Protein 6JJA (pdb70)

Nearest PDB structures (foldseek):
  6jja-assembly1_A  TM=1.007E+00  e=2.114E-28  Extra small virus
  1ot5-assembly2_B  TM=3.114E-01  e=1.884E-02  Saccharomyces cerevisiae
  2zkl-assembly1_A-2  TM=2.881E-01  e=1.609E-02  Staphylococcus aureus
  4yrd-assembly1_B  TM=2.968E-01  e=4.149E-02  Staphylococcus aureus subsp. aureus Mu50
  8h68-assembly1_A  TM=3.000E-01  e=3.233E-01  Escherichia coli

Solvent-accessible surface area: 9692 Å² total; per-residue (Å²): 136,151,42,30,91,101,75,119,83,59,133,54,146,100,117,48,72,120,76,79,92,154,92,127,116,128,125,134,64,30,88,183,114,73,37,119,4,70,14,126,15,82,78,77,114,81,0,77,3,65,1,46,0,26,34,0,35,96,43,0,47,162,63,64,24,80,105,1,13,0,28,6,28,78,1,18,0,74,3,11,58,10,110,68,60,0,17,0,33,12,124,112,101,48,98,122,44,82,53,107,14,57,171,86,148,91,0,45,2,45,14,117,24,65,115,107,51,54,102,118,18,11,90,109,31,119,33,34,7,0,21,0,50,6,83,45,162,32,63,51,5,52,0,95,0,31,0,13,22,60,40,28,95,197

Organism: NCBI:txid230604

Radius of gyration: 21.5 Å; Cα contacts (8 Å, |Δi|>4): 328; chains: 1; bounding box: 52×61×32 Å

Foldseek 3Di:
DVQQDDDDDDDDPDDGDHDDDPDDDDDDPKDKDWDKFKFDQDDDQQQKTFDKPVRVQVRVVVVPADFKKKKFFKKKKWFALDFWKKWKAFPPPGDIFIFTHHNVDTTITMDGAPPVRIDIAGSPDIDTTMMMGIDGPGDGIIMMTTMIMIYDDD

Secondary structure (DSSP, 8-state):
--S--SS----SSS-------SSPPP--SS-EEEEEEEE-----TTSEEEEEHHHHHHHHGGGS-SSEEEEEEEEEEE--SSSEEEEEEETTT--EEEEEE-SSS--EEEEE--TTT---B-SS--SEEEEEEE-SS-PPPEEEEEEEEEE---

Sequence (154 aa):
TMGSNLIPYANSPVPIPYTPPVTPVTVIGNPRKTTWIDIDLSSEESGIYTLTVGSYRNRITKLGPSKPNFIIEKVAAYAAPGDYKVVLNDFKTGIQVVDEGSYAHRAAAGILYPPAAQMFYGISATGTLNTITTTAKDPVPVVRALVTYWDSEQ

Structure (mmCIF, N/CA/C/O backbone):
data_6JJA
#
_entry.id   6JJA
#
loop_
_entity.id
_entity.type
_entity.pdbx_description
1 polymer 'Nucleocapsid protein CP17'
2 non-polymer 'CALCIUM ION'
#
loop_
_atom_site.group_PDB
_atom_site.id
_atom_site.type_symbol
_atom_site.label_atom_id
_atom_site.label_alt_id
_atom_site.label_comp_id
_atom_site.label_asym_id
_atom_site.label_entity_id
_atom_site.label_seq_id
_atom_site.pdbx_PDB_ins_code
_atom_site.Cartn_x
_atom_site.Cartn_y
_atom_site.Cartn_z
_atom_site.occupancy
_atom_site.B_iso_or_equiv
_atom_site.auth_seq_id
_atom_site.auth_comp_id
_atom_site.auth_asym_id
_atom_site.auth_atom_id
_atom_site.pdbx_PDB_model_num
ATOM 1 N N . THR A 1 21 ? -14.895 -10.472 49.584 1.00 49.47 21 THR A N 1
ATOM 2 C CA . THR A 1 21 ? -14.380 -9.090 49.763 1.00 49.47 21 THR A CA 1
ATOM 3 C C . THR A 1 21 ? -13.407 -9.020 50.929 1.00 49.47 21 THR A C 1
ATOM 4 O O . THR A 1 21 ? -12.301 -8.502 50.793 1.00 49.47 21 THR A O 1
ATOM 15 N N . MET A 1 22 ? -13.825 -9.545 52.080 1.00 51.21 22 MET A N 1
ATOM 16 C CA . MET A 1 22 ? -12.972 -9.632 53.258 1.00 51.21 22 MET A CA 1
ATOM 17 C C . MET A 1 22 ? -12.493 -11.049 53.516 1.00 51.21 22 MET A C 1
ATOM 18 O O . MET A 1 22 ? -12.256 -11.421 54.670 1.00 51.21 22 MET A O 1
ATOM 32 N N . GLY A 1 23 ? -12.333 -11.850 52.473 1.00 46.44 23 GLY A N 1
ATOM 33 C CA . GLY A 1 23 ? -12.024 -13.250 52.654 1.00 46.44 23 GLY A CA 1
ATOM 34 C C . GLY A 1 23 ? -13.239 -14.110 52.888 1.00 46.44 23 GLY A C 1
ATOM 35 O O . GLY A 1 23 ? -13.188 -15.040 53.696 1.00 46.44 23 GLY A O 1
ATOM 39 N N . SER A 1 24 ? -14.340 -13.816 52.208 1.00 43.47 24 SER A N 1
ATOM 40 C CA . SER A 1 24 ? -15.549 -14.612 52.316 1.00 43.47 24 SER A CA 1
ATOM 41 C C . SER A 1 24 ? -15.483 -15.731 51.288 1.00 43.47 24 SER A C 1
ATOM 42 O O . SER A 1 24 ? -15.592 -15.485 50.084 1.00 43.47 24 SER A O 1
ATOM 50 N N . ASN A 1 25 ? -15.300 -16.953 51.770 1.00 41.84 25 ASN A N 1
ATOM 51 C CA . ASN A 1 25 ? -15.108 -18.124 50.936 1.00 41.84 25 ASN A CA 1
ATOM 52 C C . ASN A 1 25 ? -16.354 -18.986 50.845 1.00 41.84 25 ASN A C 1
ATOM 53 O O . ASN A 1 25 ? -16.500 -19.764 49.900 1.00 41.84 25 ASN A O 1
ATOM 64 N N . LEU A 1 26 ? -17.249 -18.860 51.816 1.00 39.51 26 LEU A N 1
ATOM 65 C CA . LEU A 1 26 ? -18.416 -19.718 51.942 1.00 39.51 26 LEU A CA 1
ATOM 66 C C . LEU A 1 26 ? -19.654 -19.086 51.336 1.00 39.51 26 LEU A C 1
ATOM 67 O O . LEU A 1 26 ? -20.342 -19.712 50.525 1.00 39.51 26 LEU A O 1
ATOM 83 N N . ILE A 1 27 ? -19.952 -17.861 51.733 1.00 41.03 27 ILE A N 1
ATOM 84 C CA . ILE A 1 27 ? -21.162 -17.177 51.298 1.00 41.03 27 ILE A CA 1
ATOM 85 C C . ILE A 1 27 ? -20.756 -15.814 50.766 1.00 41.03 27 ILE A C 1
ATOM 86 O O . ILE A 1 27 ? -19.629 -15.343 50.997 1.00 41.03 27 ILE A O 1
ATOM 102 N N . PRO A 1 28 ? -21.646 -15.150 50.042 1.00 43.34 28 PRO A N 1
ATOM 103 C CA . PRO A 1 28 ? -21.323 -13.820 49.527 1.00 43.34 28 PRO A CA 1
ATOM 104 C C . PRO A 1 28 ? -21.185 -12.790 50.631 1.00 43.34 28 PRO A C 1
ATOM 105 O O . PRO A 1 28 ? -21.871 -12.843 51.653 1.00 43.34 28 PRO A O 1
ATOM 116 N N . TYR A 1 29 ? -20.287 -11.842 50.406 1.00 44.81 29 TYR A N 1
ATOM 117 C CA . TYR A 1 29 ? -20.096 -10.738 51.331 1.00 44.81 29 TYR A CA 1
ATOM 118 C C . TYR A 1 29 ? -21.206 -9.716 51.174 1.00 44.81 29 TYR A C 1
ATOM 119 O O . TYR A 1 29 ? -21.613 -9.378 50.061 1.00 44.81 29 TYR A O 1
ATOM 137 N N . ALA A 1 30 ? -21.697 -9.220 52.304 1.00 43.11 30 ALA A N 1
ATOM 138 C CA . ALA A 1 30 ? -22.671 -8.147 52.318 1.00 43.11 30 ALA A CA 1
ATOM 139 C C . ALA A 1 30 ? -22.567 -7.442 53.656 1.00 43.11 30 ALA A C 1
ATOM 140 O O . ALA A 1 30 ? -22.745 -8.076 54.696 1.00 43.11 30 ALA A O 1
ATOM 147 N N . ASN A 1 31 ? -22.265 -6.146 53.637 1.00 43.04 31 ASN A N 1
ATOM 148 C CA . ASN A 1 31 ? -22.221 -5.400 54.883 1.00 43.04 31 ASN A CA 1
ATOM 149 C C . ASN A 1 31 ? -23.612 -5.400 55.491 1.00 43.04 31 ASN A C 1
ATOM 150 O O . ASN A 1 31 ? -24.566 -4.888 54.899 1.00 43.04 31 ASN A O 1
ATOM 161 N N . SER A 1 32 ? -23.719 -5.989 56.671 1.00 41.60 32 SER A N 1
ATOM 162 C CA . SER A 1 32 ? -24.953 -6.056 57.424 1.00 41.60 32 SER A CA 1
ATOM 163 C C . SER A 1 32 ? -24.591 -6.346 58.865 1.00 41.60 32 SER A C 1
ATOM 164 O O . SER A 1 32 ? -23.452 -6.723 59.156 1.00 41.60 32 SER A O 1
ATOM 172 N N . PRO A 1 33 ? -25.507 -6.168 59.778 1.00 40.22 33 PRO A N 1
ATOM 173 C CA . PRO A 1 33 ? -25.188 -6.391 61.185 1.00 40.22 33 PRO A CA 1
ATOM 174 C C . PRO A 1 33 ? -25.046 -7.853 61.552 1.00 40.22 33 PRO A C 1
ATOM 175 O O . PRO A 1 33 ? -24.956 -8.191 62.736 1.00 40.22 33 PRO A O 1
ATOM 186 N N . VAL A 1 34 ? -25.020 -8.719 60.554 1.00 38.75 34 VAL A N 1
ATOM 187 C CA . VAL A 1 34 ? -24.956 -10.162 60.745 1.00 38.75 34 VAL A CA 1
ATOM 188 C C . VAL A 1 34 ? -23.627 -10.654 60.181 1.00 38.75 34 VAL A C 1
ATOM 189 O O . VAL A 1 34 ? -23.310 -10.352 59.026 1.00 38.75 34 VAL A O 1
ATOM 202 N N . PRO A 1 35 ? -22.821 -11.371 60.956 1.00 37.63 35 PRO A N 1
ATOM 203 C CA . PRO A 1 35 ? -21.516 -11.804 60.467 1.00 37.63 35 PRO A CA 1
ATOM 204 C C . PRO A 1 35 ? -21.595 -12.772 59.299 1.00 37.63 35 PRO A C 1
ATOM 205 O O . PRO A 1 35 ? -22.656 -13.218 58.865 1.00 37.63 35 PRO A O 1
ATOM 216 N N . ILE A 1 36 ? -20.405 -13.103 58.805 1.00 39.15 36 ILE A N 1
ATOM 217 C CA . ILE A 1 36 ? -20.234 -13.926 57.623 1.00 39.15 36 ILE A CA 1
ATOM 218 C C . ILE A 1 36 ? -19.226 -15.014 57.969 1.00 39.15 36 ILE A C 1
ATOM 219 O O . ILE A 1 36 ? -18.108 -14.703 58.382 1.00 39.15 36 ILE A O 1
ATOM 235 N N . PRO A 1 37 ? -19.562 -16.289 57.840 1.00 38.19 37 PRO A N 1
ATOM 236 C CA . PRO A 1 37 ? -18.551 -17.323 58.027 1.00 38.19 37 PRO A CA 1
ATOM 237 C C . PRO A 1 37 ? -17.604 -17.407 56.845 1.00 38.19 37 PRO A C 1
ATOM 238 O O . PRO A 1 37 ? -17.889 -16.926 55.747 1.00 38.19 37 PRO A O 1
ATOM 249 N N . TYR A 1 38 ? -16.459 -18.033 57.086 1.00 37.84 38 TYR A N 1
ATOM 250 C CA . TYR A 1 38 ? -15.408 -18.106 56.089 1.00 37.84 38 TYR A CA 1
ATOM 251 C C . TYR A 1 38 ? -14.506 -19.264 56.470 1.00 37.84 38 TYR A C 1
ATOM 252 O O . TYR A 1 38 ? -14.565 -19.777 57.589 1.00 37.84 38 TYR A O 1
ATOM 270 N N . THR A 1 39 ? -13.700 -19.700 55.512 1.00 39.21 39 THR A N 1
ATOM 271 C CA . THR A 1 39 ? -12.699 -20.713 55.776 1.00 39.21 39 THR A CA 1
ATOM 272 C C . THR A 1 39 ? -11.350 -20.049 55.964 1.00 39.21 39 THR A C 1
ATOM 273 O O . THR A 1 39 ? -10.781 -19.532 54.991 1.00 39.21 39 THR A O 1
ATOM 284 N N . PRO A 1 40 ? -10.815 -20.018 57.177 1.00 37.45 40 PRO A N 1
ATOM 285 C CA . PRO A 1 40 ? -9.511 -19.450 57.386 1.00 37.45 40 PRO A CA 1
ATOM 286 C C . PRO A 1 40 ? -8.429 -20.359 56.842 1.00 37.45 40 PRO A C 1
ATOM 287 O O . PRO A 1 40 ? -8.698 -21.506 56.458 1.00 37.45 40 PRO A O 1
ATOM 298 N N . PRO A 1 41 ? -7.204 -19.885 56.795 1.00 39.42 41 PRO A N 1
ATOM 299 C CA . PRO A 1 41 ? -6.123 -20.690 56.233 1.00 39.42 41 PRO A CA 1
ATOM 300 C C . PRO A 1 41 ? -5.922 -22.014 56.943 1.00 39.42 41 PRO A C 1
ATOM 301 O O . PRO A 1 41 ? -6.411 -22.225 58.056 1.00 39.42 41 PRO A O 1
ATOM 312 N N . VAL A 1 42 ? -5.195 -22.916 56.292 1.00 41.24 42 VAL A N 1
ATOM 313 C CA . VAL A 1 42 ? -4.934 -24.227 56.870 1.00 41.24 42 VAL A CA 1
ATOM 314 C C . VAL A 1 42 ? -4.130 -24.090 58.149 1.00 41.24 42 VAL A C 1
ATOM 315 O O . VAL A 1 42 ? -4.234 -24.919 59.060 1.00 41.24 42 VAL A O 1
ATOM 328 N N . THR A 1 43 ? -3.319 -23.046 58.235 1.00 40.45 43 THR A N 1
ATOM 329 C CA . THR A 1 43 ? -2.440 -22.827 59.357 1.00 40.45 43 THR A CA 1
ATOM 330 C C . THR A 1 43 ? -2.754 -21.498 60.017 1.00 40.45 43 THR A C 1
ATOM 331 O O . THR A 1 43 ? -2.947 -20.490 59.336 1.00 40.45 43 THR A O 1
ATOM 342 N N . PRO A 1 44 ? -2.798 -21.461 61.343 1.00 38.33 44 PRO A N 1
ATOM 343 C CA . PRO A 1 44 ? -2.960 -20.186 62.025 1.00 38.33 44 PRO A CA 1
ATOM 344 C C . PRO A 1 44 ? -1.892 -19.203 61.593 1.00 38.33 44 PRO A C 1
ATOM 345 O O . PRO A 1 44 ? -0.784 -19.577 61.207 1.00 38.33 44 PRO A O 1
ATOM 356 N N . VAL A 1 45 ? -2.246 -17.926 61.653 1.00 38.48 45 VAL A N 1
ATOM 357 C CA . VAL A 1 45 ? -1.343 -16.885 61.204 1.00 38.48 45 VAL A CA 1
ATOM 358 C C . VAL A 1 45 ? -0.191 -16.748 62.186 1.00 38.48 45 VAL A C 1
ATOM 359 O O . VAL A 1 45 ? -0.321 -17.037 63.382 1.00 38.48 45 VAL A O 1
ATOM 372 N N . THR A 1 46 ? 0.963 -16.335 61.674 1.00 37.56 46 THR A N 1
ATOM 373 C CA . THR A 1 46 ? 2.080 -15.996 62.538 1.00 37.56 46 THR A CA 1
ATOM 374 C C . THR A 1 46 ? 1.791 -14.683 63.234 1.00 37.56 46 THR A C 1
ATOM 375 O O . THR A 1 46 ? 1.435 -13.689 62.596 1.00 37.56 46 THR A O 1
ATOM 386 N N . VAL A 1 47 ? 1.924 -14.690 64.552 1.00 35.55 47 VAL A N 1
ATOM 387 C CA . VAL A 1 47 ? 1.493 -13.594 65.401 1.00 35.55 47 VAL A CA 1
ATOM 388 C C . VAL A 1 47 ? 2.711 -12.834 65.897 1.00 35.55 47 VAL A C 1
ATOM 389 O O . VAL A 1 47 ? 3.720 -13.435 66.280 1.00 35.55 47 VAL A O 1
ATOM 402 N N . ILE A 1 48 ? 2.613 -11.514 65.873 1.00 35.02 48 ILE A N 1
ATOM 403 C CA . ILE A 1 48 ? 3.637 -10.636 66.411 1.00 35.02 48 ILE A CA 1
ATOM 404 C C . ILE A 1 48 ? 3.151 -10.114 67.753 1.00 35.02 48 ILE A C 1
ATOM 405 O O . ILE A 1 48 ? 2.160 -9.384 67.826 1.00 35.02 48 ILE A O 1
ATOM 421 N N . GLY A 1 49 ? 3.850 -10.497 68.817 1.00 34.15 49 GLY A N 1
ATOM 422 C CA . GLY A 1 49 ? 3.349 -10.243 70.153 1.00 34.15 49 GLY A CA 1
ATOM 423 C C . GLY A 1 49 ? 3.463 -8.793 70.567 1.00 34.15 49 GLY A C 1
ATOM 424 O O . GLY A 1 49 ? 2.594 -8.272 71.268 1.00 34.15 49 GLY A O 1
ATOM 428 N N . ASN A 1 50 ? 4.535 -8.129 70.154 1.00 33.05 50 ASN A N 1
ATOM 429 C CA . ASN A 1 50 ? 4.750 -6.717 70.448 1.00 33.05 50 ASN A CA 1
ATOM 430 C C . ASN A 1 50 ? 4.930 -5.990 69.129 1.00 33.05 50 ASN A C 1
ATOM 431 O O . ASN A 1 50 ? 6.057 -5.909 68.610 1.00 33.05 50 ASN A O 1
ATOM 442 N N . PRO A 1 51 ? 3.856 -5.474 68.548 1.00 32.28 51 PRO A N 1
ATOM 443 C CA . PRO A 1 51 ? 3.962 -4.838 67.240 1.00 32.28 51 PRO A CA 1
ATOM 444 C C . PRO A 1 51 ? 4.560 -3.446 67.327 1.00 32.28 51 PRO A C 1
ATOM 445 O O . PRO A 1 51 ? 4.706 -2.859 68.399 1.00 32.28 51 PRO A O 1
ATOM 456 N N . ARG A 1 52 ? 4.886 -2.922 66.157 1.00 29.86 52 ARG A N 1
ATOM 457 C CA . ARG A 1 52 ? 5.547 -1.643 66.017 1.00 29.86 52 ARG A CA 1
ATOM 458 C C . ARG A 1 52 ? 4.621 -0.661 65.326 1.00 29.86 52 ARG A C 1
ATOM 459 O O . ARG A 1 52 ? 3.745 -1.049 64.550 1.00 29.86 52 ARG A O 1
ATOM 480 N N . LYS A 1 53 ? 4.829 0.621 65.602 1.00 28.99 53 LYS A N 1
ATOM 481 C CA . LYS A 1 53 ? 4.071 1.653 64.921 1.00 28.99 53 LYS A CA 1
ATOM 482 C C . LYS A 1 53 ? 4.942 2.868 64.685 1.00 28.99 53 LYS A C 1
ATOM 483 O O . LYS A 1 53 ? 5.552 3.391 65.619 1.00 28.99 53 LYS A O 1
ATOM 502 N N . THR A 1 54 ? 4.979 3.317 63.441 1.00 29.23 54 THR A N 1
ATOM 50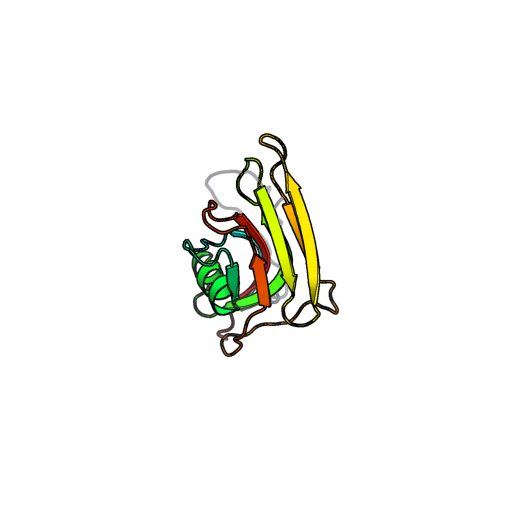3 C CA . THR A 1 54 ? 5.698 4.523 63.072 1.00 29.23 54 THR A CA 1
ATOM 504 C C . THR A 1 54 ? 4.700 5.666 62.978 1.00 29.23 54 THR A C 1
ATOM 505 O O . THR A 1 54 ? 3.760 5.610 62.181 1.00 29.23 54 THR A O 1
ATOM 516 N N . THR A 1 55 ? 4.895 6.692 63.799 1.00 28.35 55 THR A N 1
ATOM 517 C CA . THR A 1 55 ? 3.947 7.786 63.881 1.00 28.35 55 THR A CA 1
ATOM 518 C C . THR A 1 55 ? 4.638 9.004 64.472 1.00 28.35 55 THR A C 1
ATOM 519 O O . THR A 1 55 ? 5.555 8.878 65.285 1.00 28.35 55 THR A O 1
ATOM 530 N N . TRP A 1 56 ? 4.197 10.180 64.042 1.00 27.23 56 TRP A N 1
ATOM 531 C CA . TRP A 1 56 ? 4.665 11.431 64.615 1.00 27.23 56 TRP A CA 1
ATOM 532 C C . TRP A 1 56 ? 4.086 11.644 66.000 1.00 27.23 56 TRP A C 1
ATOM 533 O O . TRP A 1 56 ? 2.968 11.222 66.299 1.00 27.23 56 TRP A O 1
ATOM 554 N N . ILE A 1 57 ? 4.850 12.332 66.840 1.00 30.46 57 ILE A N 1
ATOM 555 C CA . ILE A 1 57 ? 4.441 12.658 68.191 1.00 30.46 57 ILE A CA 1
ATOM 556 C C . ILE A 1 57 ? 4.728 14.133 68.439 1.00 30.46 57 ILE A C 1
ATOM 557 O O . ILE A 1 57 ? 5.421 14.794 67.669 1.00 30.46 57 ILE A O 1
ATOM 573 N N . ASP A 1 58 ? 4.174 14.641 69.534 1.00 35.02 58 ASP A N 1
ATOM 574 C CA . ASP A 1 58 ? 4.372 16.013 69.964 1.00 35.02 58 ASP A CA 1
ATOM 575 C C . ASP A 1 58 ? 4.872 16.005 71.396 1.00 35.02 58 ASP A C 1
ATOM 576 O O . ASP A 1 58 ? 4.364 15.249 72.227 1.00 35.02 58 ASP A O 1
ATOM 585 N N . ILE A 1 59 ? 5.858 16.842 71.682 1.00 36.70 59 ILE A N 1
ATOM 586 C CA . ILE A 1 59 ? 6.528 16.862 72.973 1.00 36.70 59 ILE A CA 1
ATOM 587 C C . ILE A 1 59 ? 6.268 18.200 73.650 1.00 36.70 59 ILE A C 1
ATOM 588 O O . ILE A 1 59 ? 6.276 19.250 72.997 1.00 36.70 59 ILE A O 1
ATOM 604 N N . ASP A 1 60 ? 6.045 18.157 74.967 1.00 44.74 60 ASP A N 1
ATOM 605 C CA . ASP A 1 60 ? 5.483 19.296 75.686 1.00 44.74 60 ASP A CA 1
ATOM 606 C C . ASP A 1 60 ? 6.468 20.452 75.783 1.00 44.74 60 ASP A C 1
ATOM 607 O O . ASP A 1 60 ? 6.132 21.593 75.451 1.00 44.74 60 ASP A O 1
ATOM 616 N N . LEU A 1 61 ? 7.684 20.182 76.252 1.00 43.54 61 LEU A N 1
ATOM 617 C CA . LEU A 1 61 ? 8.720 21.200 76.383 1.00 43.54 61 LEU A CA 1
ATOM 618 C C . LEU A 1 61 ? 8.296 22.306 77.353 1.00 43.54 61 LEU A C 1
ATOM 619 O O . LEU A 1 61 ? 7.976 23.427 76.972 1.00 43.54 61 LEU A O 1
ATOM 635 N N . SER A 1 62 ? 8.274 21.945 78.632 1.00 50.96 62 SER A N 1
ATOM 636 C CA . SER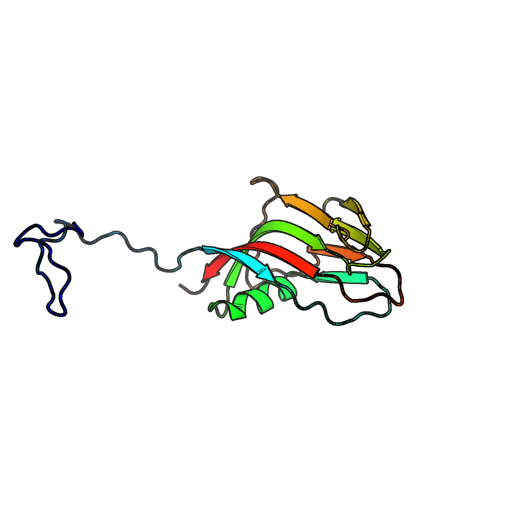 A 1 62 ? 8.032 22.939 79.669 1.00 50.96 62 SER A CA 1
ATOM 637 C C . SER A 1 62 ? 8.992 24.113 79.509 1.00 50.96 62 SER A C 1
ATOM 638 O O . SER A 1 62 ? 10.161 23.944 79.160 1.00 50.96 62 SER A O 1
ATOM 646 N N . SER A 1 63 ? 8.481 25.312 79.772 1.00 52.45 63 SER A N 1
ATOM 647 C CA . SER A 1 63 ? 9.234 26.535 79.539 1.00 52.45 63 SER A CA 1
ATOM 648 C C . SER A 1 63 ? 10.559 26.527 80.289 1.00 52.45 63 SER A C 1
ATOM 649 O O . SER A 1 63 ? 10.663 26.041 81.418 1.00 52.45 63 SER A O 1
ATOM 657 N N . GLU A 1 64 ? 11.580 27.082 79.642 1.00 53.20 64 GLU A N 1
ATOM 658 C CA . GLU A 1 64 ? 12.917 27.192 80.201 1.00 53.20 64 GLU A CA 1
ATOM 659 C C . GLU A 1 64 ? 13.421 28.611 80.004 1.00 53.20 64 GLU A C 1
ATOM 660 O O . GLU A 1 64 ? 13.333 29.165 78.903 1.00 53.20 64 GLU A O 1
ATOM 672 N N . GLU A 1 65 ? 13.954 29.199 81.074 1.00 58.26 65 GLU A N 1
ATOM 673 C CA . GLU A 1 65 ? 14.406 30.580 81.006 1.00 58.26 65 GLU A CA 1
ATOM 674 C C . GLU A 1 65 ? 15.795 30.694 80.403 1.00 58.26 65 GLU A C 1
ATOM 675 O O . GLU A 1 65 ? 16.155 31.760 79.896 1.00 58.26 65 GLU A O 1
ATOM 687 N N . SER A 1 66 ? 16.581 29.619 80.455 1.00 53.95 66 SER A N 1
ATOM 688 C CA . SER A 1 66 ? 17.861 29.596 79.762 1.00 53.95 66 SER A CA 1
ATOM 689 C C . SER A 1 66 ? 17.696 29.762 78.260 1.00 53.95 66 SER A C 1
ATOM 690 O O . SER A 1 66 ? 18.635 30.185 77.579 1.00 53.95 66 SER A O 1
ATOM 698 N N . GLY A 1 67 ? 16.519 29.451 77.729 1.00 51.05 67 GLY A N 1
ATOM 699 C CA . GLY A 1 67 ? 16.311 29.396 76.304 1.00 51.05 67 GLY A CA 1
ATOM 700 C C . GLY A 1 67 ? 16.735 28.102 75.650 1.00 51.05 67 GLY A C 1
ATOM 701 O O . GLY A 1 67 ? 16.664 27.997 74.421 1.00 51.05 67 GLY A O 1
ATOM 705 N N . ILE A 1 68 ? 17.163 27.114 76.426 1.00 47.38 68 ILE A N 1
ATOM 706 C CA . ILE A 1 68 ? 17.687 25.860 75.904 1.00 47.38 68 ILE A CA 1
ATOM 707 C C . ILE A 1 68 ? 16.781 24.736 76.373 1.00 47.38 68 ILE A C 1
ATOM 708 O O . ILE A 1 68 ? 16.564 24.564 77.577 1.00 47.38 68 ILE A O 1
ATOM 724 N N . TYR A 1 69 ? 16.270 23.963 75.422 1.00 45.45 69 TYR A N 1
ATOM 725 C CA . TYR A 1 69 ? 15.300 22.913 75.683 1.00 45.45 69 TYR A CA 1
ATOM 726 C C . TYR A 1 69 ? 15.929 21.587 75.297 1.00 45.45 69 TYR A C 1
ATOM 727 O O . TYR A 1 69 ? 16.127 21.305 74.113 1.00 45.45 69 TYR A O 1
ATOM 745 N N . THR A 1 70 ? 16.236 20.782 76.301 1.00 39.47 70 THR A N 1
ATOM 746 C CA . THR A 1 70 ? 16.956 19.534 76.113 1.00 39.47 70 THR A CA 1
ATOM 747 C C . THR A 1 70 ? 15.970 18.387 75.939 1.00 39.47 70 THR A C 1
ATOM 748 O O . THR A 1 70 ? 15.060 18.214 76.758 1.00 39.47 70 THR A O 1
ATOM 759 N N . LEU A 1 71 ? 16.151 17.609 74.877 1.00 36.59 71 LEU A N 1
ATOM 760 C CA . LEU A 1 71 ? 15.330 16.436 74.604 1.00 36.59 71 LEU A CA 1
ATOM 761 C C . LEU A 1 71 ? 16.111 15.204 75.028 1.00 36.59 71 LEU A C 1
ATOM 762 O O . LEU A 1 71 ? 17.044 14.785 74.345 1.00 36.59 71 LEU A O 1
ATOM 778 N N . THR A 1 72 ? 15.721 14.623 76.151 1.00 35.40 72 THR A N 1
ATOM 779 C CA . THR A 1 72 ? 16.317 13.393 76.623 1.00 35.40 72 THR A CA 1
ATOM 780 C C . THR A 1 72 ? 15.538 12.200 76.088 1.00 35.40 72 THR A C 1
ATOM 781 O O . THR A 1 72 ? 14.536 12.337 75.391 1.00 35.40 72 THR A O 1
ATOM 792 N N . VAL A 1 73 ? 16.024 11.004 76.411 1.00 34.00 73 VAL A N 1
ATOM 793 C CA . VAL A 1 73 ? 15.297 9.795 76.063 1.00 34.00 73 VAL A CA 1
ATOM 794 C C . VAL A 1 73 ? 14.058 9.658 76.927 1.00 34.00 73 VAL A C 1
ATOM 795 O O . VAL A 1 73 ? 13.015 9.188 76.460 1.00 34.00 73 VAL A O 1
ATOM 808 N N . GLY A 1 74 ? 14.151 10.052 78.192 1.00 34.22 74 GLY A N 1
ATOM 809 C CA . GLY A 1 74 ? 12.979 10.079 79.042 1.00 34.22 74 GLY A CA 1
ATOM 810 C C . GLY A 1 74 ? 11.848 10.909 78.473 1.00 34.22 74 GLY A C 1
ATOM 811 O O . GLY A 1 74 ? 10.681 10.571 78.653 1.00 34.22 74 GLY A O 1
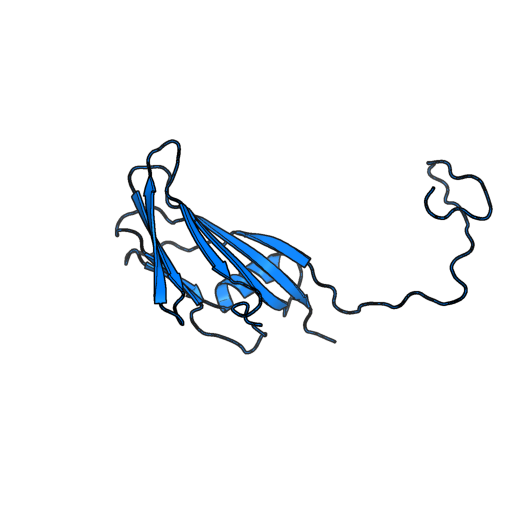ATOM 815 N N . SER A 1 75 ? 12.173 11.991 77.776 1.00 34.34 75 SER A N 1
ATOM 816 C CA . SER A 1 75 ? 11.151 12.838 77.178 1.00 34.34 75 SER A CA 1
ATOM 817 C C . SER A 1 75 ? 10.342 12.075 76.139 1.00 34.34 75 SER A C 1
ATOM 818 O O . SER A 1 75 ? 9.114 11.955 76.246 1.00 34.34 75 SER A O 1
ATOM 826 N N . TYR A 1 76 ? 11.018 11.579 75.105 1.00 32.65 76 TYR A N 1
ATOM 827 C CA . TYR A 1 76 ? 10.348 10.793 74.084 1.00 32.65 76 TYR A CA 1
ATOM 828 C C . TYR A 1 76 ? 9.623 9.605 74.690 1.00 32.65 76 TYR A C 1
ATOM 829 O O . TYR A 1 76 ? 8.523 9.256 74.259 1.00 32.65 76 TYR A O 1
ATOM 847 N N . ARG A 1 77 ? 10.228 8.960 75.682 1.00 33.48 77 ARG A N 1
ATOM 848 C CA . ARG A 1 77 ? 9.612 7.789 76.287 1.00 33.48 77 ARG A CA 1
ATOM 849 C C . ARG A 1 77 ? 8.314 8.142 76.998 1.00 33.48 77 ARG A C 1
ATOM 850 O O . ARG A 1 77 ? 7.298 7.466 76.812 1.00 33.48 77 ARG A O 1
ATOM 871 N N . ASN A 1 78 ? 8.331 9.182 77.827 1.00 34.98 78 ASN A N 1
ATOM 872 C CA . ASN A 1 78 ? 7.129 9.596 78.533 1.00 34.98 78 ASN A CA 1
ATOM 873 C C . ASN A 1 78 ? 6.053 10.074 77.574 1.00 34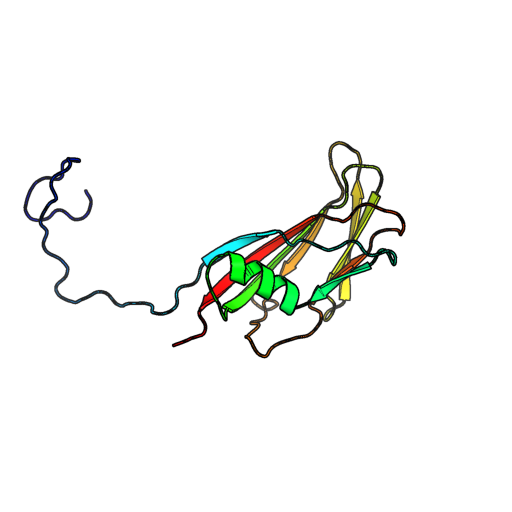.98 78 ASN A C 1
ATOM 874 O O . ASN A 1 78 ? 4.863 9.911 77.855 1.00 34.98 78 ASN A O 1
ATOM 885 N N . ARG A 1 79 ? 6.443 10.667 76.449 1.00 33.18 79 ARG A N 1
ATOM 886 C CA . ARG A 1 79 ? 5.453 11.076 75.462 1.00 33.18 79 ARG A CA 1
ATOM 887 C C . ARG A 1 79 ? 4.945 9.888 74.654 1.00 33.18 79 ARG A C 1
ATOM 888 O O . ARG A 1 79 ? 3.875 9.963 74.045 1.00 33.18 79 ARG A O 1
ATOM 909 N N . ILE A 1 80 ? 5.706 8.799 74.628 1.00 31.55 80 ILE A N 1
ATOM 910 C CA . ILE A 1 80 ? 5.291 7.600 73.917 1.00 31.55 80 ILE A CA 1
ATOM 911 C C . ILE A 1 80 ? 4.467 6.679 74.799 1.00 31.55 80 ILE A C 1
ATOM 912 O O . ILE A 1 80 ? 3.748 5.815 74.287 1.00 31.55 80 ILE A O 1
ATOM 928 N N . THR A 1 81 ? 4.551 6.841 76.114 1.00 33.95 81 THR A N 1
ATOM 929 C CA . THR A 1 81 ? 3.672 6.116 77.008 1.00 33.95 81 THR A CA 1
ATOM 930 C C . THR A 1 81 ? 2.233 6.582 76.887 1.00 33.95 81 THR A C 1
ATOM 931 O O . THR A 1 81 ? 1.317 5.855 77.283 1.00 33.95 81 THR A O 1
ATOM 942 N N . LYS A 1 82 ? 2.022 7.781 76.364 1.00 35.14 82 LYS A N 1
ATOM 943 C CA . LYS A 1 82 ? 0.698 8.331 76.161 1.00 35.14 82 LYS A CA 1
ATOM 944 C C . LYS A 1 82 ? 0.058 7.836 74.881 1.00 35.14 82 LYS A C 1
ATOM 945 O O . LYS A 1 82 ? -1.106 8.153 74.618 1.00 35.14 82 LYS A O 1
ATOM 964 N N . LEU A 1 83 ? 0.791 7.076 74.085 1.00 32.35 83 LEU A N 1
ATOM 965 C CA . LEU A 1 83 ? 0.244 6.404 72.924 1.00 32.35 83 LEU A CA 1
ATOM 966 C C . LEU A 1 83 ? -0.191 4.980 73.230 1.00 32.35 83 LEU A C 1
ATOM 967 O O . LEU A 1 83 ? -0.804 4.338 72.374 1.00 32.35 83 LEU A O 1
ATOM 983 N N . GLY A 1 84 ? 0.109 4.482 74.429 1.00 34.68 84 GLY A N 1
ATOM 984 C CA . GLY A 1 84 ? -0.435 3.241 74.914 1.00 34.68 84 GLY A CA 1
ATOM 985 C C . GLY A 1 84 ? 0.528 2.354 75.668 1.00 34.68 84 GLY A C 1
ATOM 986 O O . GLY A 1 84 ? 0.177 1.777 76.701 1.00 34.68 84 GLY A O 1
ATOM 990 N N . PRO A 1 85 ? 1.767 2.233 75.197 1.00 33.66 85 PRO A N 1
ATOM 991 C CA . PRO A 1 85 ? 2.712 1.344 75.875 1.00 33.66 85 PRO A CA 1
ATOM 992 C C . PRO A 1 85 ? 3.167 1.907 77.211 1.00 33.66 85 PRO A C 1
ATOM 993 O O . PRO A 1 85 ? 3.244 3.118 77.404 1.00 33.66 85 PRO A O 1
ATOM 1004 N N . SER A 1 86 ? 3.457 1.005 78.144 1.00 37.44 86 SER A N 1
ATOM 1005 C CA . SER A 1 86 ? 3.884 1.409 79.477 1.00 37.44 86 SER A CA 1
ATOM 1006 C C . SER A 1 86 ? 5.396 1.456 79.581 1.00 37.44 86 SER A C 1
ATOM 1007 O O . SER A 1 86 ? 5.953 2.365 80.205 1.00 37.44 86 SER A O 1
ATOM 1015 N N . LYS A 1 87 ? 6.069 0.478 78.988 1.00 37.32 87 LYS A N 1
ATOM 1016 C CA . LYS A 1 87 ? 7.522 0.380 78.997 1.00 37.32 87 LYS A CA 1
ATOM 1017 C C . LYS A 1 87 ? 7.949 0.211 77.550 1.00 37.32 87 LYS A C 1
ATOM 1018 O O . LYS A 1 87 ? 8.199 -0.907 77.082 1.00 37.32 87 LYS A O 1
ATOM 1037 N N . PRO A 1 88 ? 8.024 1.306 76.806 1.00 32.90 88 PRO A N 1
ATOM 1038 C CA . PRO A 1 88 ? 8.257 1.226 75.368 1.00 32.90 88 PRO A CA 1
ATOM 1039 C C . PRO A 1 88 ? 9.717 1.238 74.957 1.00 32.90 88 PRO A C 1
ATOM 1040 O O . PRO A 1 88 ? 10.588 1.816 75.607 1.00 32.90 88 PRO A O 1
ATOM 1051 N N . ASN A 1 89 ? 9.955 0.576 73.840 1.00 30.86 89 ASN A N 1
ATOM 1052 C CA . ASN A 1 89 ? 11.180 0.706 73.084 1.00 30.86 89 ASN A CA 1
ATOM 1053 C C . ASN A 1 89 ? 10.879 1.597 71.890 1.00 30.86 89 ASN A C 1
ATOM 1054 O O . ASN A 1 89 ? 9.752 1.620 71.396 1.00 30.86 89 ASN A O 1
ATOM 1065 N N . PHE A 1 90 ? 11.878 2.340 71.430 1.00 29.21 90 PHE A N 1
ATOM 1066 C CA . PHE A 1 90 ? 11.643 3.207 70.292 1.00 29.21 90 PHE A CA 1
ATOM 1067 C C . PHE A 1 90 ? 12.939 3.524 69.571 1.00 29.21 90 PHE A C 1
ATOM 1068 O O . PHE A 1 90 ? 14.037 3.314 70.085 1.00 29.21 90 PHE A O 1
ATOM 1085 N N . ILE A 1 91 ? 12.775 3.994 68.338 1.00 28.87 91 ILE A N 1
ATOM 1086 C CA . ILE A 1 91 ? 13.833 4.582 67.537 1.00 28.87 91 ILE A CA 1
AT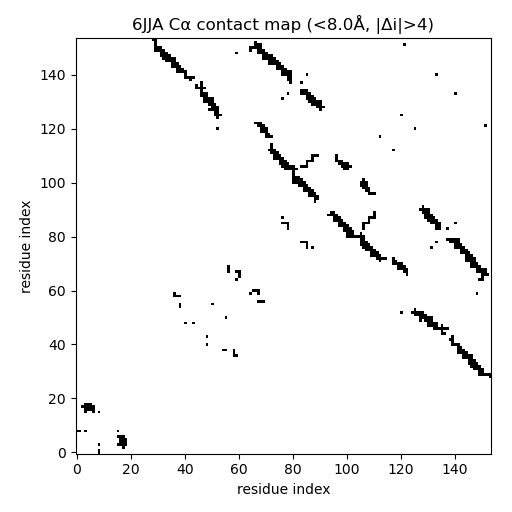OM 1087 C C . ILE A 1 91 ? 13.285 5.896 67.004 1.00 28.87 91 ILE A C 1
ATOM 1088 O O . ILE A 1 91 ? 12.087 6.159 67.063 1.00 28.87 91 ILE A O 1
ATOM 1104 N N . ILE A 1 92 ? 14.176 6.718 66.472 1.00 29.31 92 ILE A N 1
ATOM 1105 C CA . ILE A 1 92 ? 13.809 8.010 65.918 1.00 29.31 92 ILE A CA 1
ATOM 1106 C C . ILE A 1 92 ? 14.296 8.091 64.484 1.00 29.31 92 ILE A C 1
ATOM 1107 O O . ILE A 1 92 ? 15.468 7.822 64.206 1.00 29.31 92 ILE A O 1
ATOM 1123 N N . GLU A 1 93 ? 13.398 8.469 63.586 1.00 28.60 93 GLU A N 1
ATOM 1124 C CA . GLU A 1 93 ? 13.702 8.631 62.178 1.00 28.60 93 GLU A CA 1
ATOM 1125 C C . GLU A 1 93 ? 13.853 10.087 61.776 1.00 28.60 93 GLU A C 1
ATOM 1126 O O . GLU A 1 93 ? 14.546 10.386 60.805 1.00 28.60 93 GLU A O 1
ATOM 1138 N N . LYS A 1 94 ? 13.201 10.995 62.492 1.00 27.64 94 LYS A N 1
ATOM 1139 C CA . LYS A 1 94 ? 13.250 12.414 62.203 1.00 27.64 94 LYS A CA 1
ATOM 1140 C C . LYS A 1 94 ? 12.924 13.207 63.450 1.00 27.64 94 LYS A C 1
ATOM 1141 O O . LYS A 1 94 ? 12.245 12.725 64.355 1.00 27.64 94 LYS A O 1
ATOM 1160 N N . VAL A 1 95 ? 13.399 14.444 63.466 1.00 29.92 95 VAL A N 1
ATOM 1161 C CA . VAL A 1 95 ? 13.072 15.420 64.488 1.00 29.92 95 VAL A CA 1
ATOM 1162 C C . VAL A 1 95 ? 12.981 16.768 63.808 1.00 29.92 95 VAL A C 1
ATOM 1163 O O . VAL A 1 95 ? 13.949 17.219 63.191 1.00 29.92 95 VAL A O 1
ATOM 1176 N N . ALA A 1 96 ? 11.823 17.397 63.902 1.00 31.25 96 ALA A N 1
ATOM 1177 C CA . ALA A 1 96 ? 11.632 18.762 63.454 1.00 31.25 96 ALA A CA 1
ATOM 1178 C C . ALA A 1 96 ? 11.272 19.628 64.644 1.00 31.25 96 ALA A C 1
ATOM 1179 O O . ALA A 1 96 ? 10.365 19.293 65.408 1.00 31.25 96 ALA A O 1
ATOM 1186 N N . ALA A 1 97 ? 11.991 20.726 64.806 1.00 34.07 97 ALA A N 1
ATOM 1187 C CA . ALA A 1 97 ? 11.680 21.725 65.807 1.00 34.07 97 ALA A CA 1
ATOM 1188 C C . ALA A 1 97 ? 11.156 22.958 65.103 1.00 34.07 97 ALA A C 1
ATOM 1189 O O . ALA A 1 97 ? 11.771 23.449 64.152 1.00 34.07 97 ALA A O 1
ATOM 1196 N N . TYR A 1 98 ? 10.008 23.435 65.555 1.00 35.60 98 TYR A N 1
ATOM 1197 C CA . TYR A 1 98 ? 9.400 24.644 65.038 1.00 35.60 98 TYR A CA 1
ATOM 1198 C C . TYR A 1 98 ? 9.365 25.665 66.158 1.00 35.60 98 TYR A C 1
ATOM 1199 O O . TYR A 1 98 ? 8.936 25.353 67.271 1.00 35.60 98 TYR A O 1
ATOM 1217 N N . ALA A 1 99 ? 9.827 26.869 65.870 1.00 40.47 99 ALA A N 1
ATOM 1218 C CA . ALA A 1 99 ? 9.796 27.922 66.858 1.00 40.47 99 ALA A CA 1
ATOM 1219 C C . ALA A 1 99 ? 8.394 28.503 66.955 1.00 40.47 99 ALA A C 1
ATOM 1220 O O . ALA A 1 99 ? 7.453 28.038 66.309 1.00 40.47 99 ALA A O 1
ATOM 1227 N N . ALA A 1 100 ? 8.248 29.527 67.780 1.00 45.77 100 ALA A N 1
ATOM 1228 C CA . ALA A 1 100 ? 7.050 30.324 67.733 1.00 45.77 100 ALA A CA 1
ATOM 1229 C C . ALA A 1 100 ? 6.942 30.994 66.372 1.00 45.77 100 ALA A C 1
ATOM 1230 O O . ALA A 1 100 ? 7.937 31.136 65.659 1.00 45.77 100 ALA A O 1
ATOM 1237 N N . PRO A 1 101 ? 5.737 31.411 65.976 1.00 46.02 101 PRO A N 1
ATOM 1238 C CA . PRO A 1 101 ? 5.559 31.937 64.622 1.00 46.02 101 PRO A CA 1
ATOM 1239 C C . PRO A 1 101 ? 6.186 33.297 64.381 1.00 46.02 101 PRO A C 1
ATOM 1240 O O . PRO A 1 101 ? 6.430 33.641 63.227 1.00 46.02 101 PRO A O 1
ATOM 1251 N N . GLY A 1 102 ? 6.502 34.064 65.413 1.00 47.59 102 GLY A N 1
ATOM 1252 C CA . GLY A 1 102 ? 6.991 35.407 65.194 1.00 47.59 102 GLY A CA 1
ATOM 1253 C C . GLY A 1 102 ? 8.366 35.496 64.564 1.00 47.59 102 GLY A C 1
ATOM 1254 O O . GLY A 1 102 ? 8.731 34.664 63.731 1.00 47.59 102 GLY A O 1
ATOM 1258 N N . ASP A 1 103 ? 9.124 36.528 64.927 1.00 49.39 103 ASP A N 1
ATOM 1259 C CA . ASP A 1 103 ? 10.481 36.725 64.423 1.00 49.39 103 ASP A CA 1
ATOM 1260 C C . ASP A 1 103 ? 11.456 36.094 65.413 1.00 49.39 103 ASP A C 1
ATOM 1261 O O . ASP A 1 103 ? 12.010 36.749 66.293 1.00 49.39 103 ASP A O 1
ATOM 1270 N N . TYR A 1 104 ? 11.670 34.793 65.247 1.00 47.56 104 TYR A N 1
ATOM 1271 C CA . TYR A 1 104 ? 12.435 34.001 66.192 1.00 47.56 104 TYR A CA 1
ATOM 1272 C C . TYR A 1 104 ? 13.362 33.046 65.459 1.00 47.56 104 TYR A C 1
ATOM 1273 O O . TYR A 1 104 ? 13.180 32.746 64.279 1.00 47.56 104 TYR A O 1
ATOM 1291 N N . LYS A 1 105 ? 14.358 32.569 66.196 1.00 42.36 105 LYS A N 1
ATOM 1292 C CA . LYS A 1 105 ? 15.334 31.612 65.706 1.00 42.36 105 LYS A CA 1
ATOM 1293 C C . LYS A 1 105 ? 15.273 30.350 66.549 1.00 42.36 105 LYS A C 1
ATOM 1294 O O . LYS A 1 105 ? 15.110 30.419 67.769 1.00 42.36 105 LYS A O 1
ATOM 1313 N N . VAL A 1 106 ? 15.397 29.203 65.897 1.00 39.06 106 VAL A N 1
ATOM 1314 C CA . VAL A 1 106 ? 15.499 27.917 66.571 1.00 39.06 106 VAL A CA 1
ATOM 1315 C C . VAL A 1 106 ? 16.755 27.222 66.075 1.00 39.06 106 VAL A C 1
ATOM 1316 O O . VAL A 1 106 ? 17.072 27.259 64.882 1.00 39.06 106 VAL A O 1
ATOM 1329 N N . VAL A 1 107 ? 17.481 26.604 66.998 1.00 38.21 107 VAL A N 1
ATOM 1330 C CA . VAL A 1 107 ? 18.691 25.863 66.687 1.00 38.21 107 VAL A CA 1
ATOM 1331 C C . VAL A 1 107 ? 18.481 24.442 67.179 1.00 38.21 107 VAL A C 1
ATOM 1332 O O . VAL A 1 107 ? 18.374 24.205 68.385 1.00 38.21 107 VAL A O 1
ATOM 1345 N N . LEU A 1 108 ? 18.418 23.500 66.251 1.00 35.02 108 LEU A N 1
ATOM 1346 C CA . LEU A 1 108 ? 18.319 22.091 66.576 1.00 35.02 108 LEU A CA 1
ATOM 1347 C C . LEU A 1 108 ? 19.684 21.439 66.474 1.00 35.02 108 LEU A C 1
ATOM 1348 O O . LEU A 1 108 ? 20.528 21.859 65.684 1.00 35.02 108 LEU A O 1
ATOM 1364 N N . ASN A 1 109 ? 19.891 20.405 67.277 1.00 36.58 109 ASN A N 1
ATOM 1365 C CA . ASN A 1 109 ? 21.203 19.812 67.447 1.00 36.58 109 ASN A CA 1
ATOM 1366 C C . ASN A 1 109 ? 21.062 18.342 67.807 1.00 36.58 109 ASN A C 1
ATOM 1367 O O . ASN A 1 109 ? 20.155 17.965 68.547 1.00 36.58 109 ASN A O 1
ATOM 1378 N N . ASP A 1 110 ? 21.947 17.518 67.254 1.00 35.87 110 ASP A N 1
ATOM 1379 C CA . ASP A 1 110 ? 22.143 16.153 67.715 1.00 35.87 110 ASP A CA 1
ATOM 1380 C C . ASP A 1 110 ? 23.316 16.152 68.680 1.00 35.87 110 ASP A C 1
ATOM 1381 O O . ASP A 1 110 ? 24.423 16.571 68.325 1.00 35.87 110 ASP A O 1
ATOM 1390 N N . PHE A 1 111 ? 23.067 15.691 69.901 1.00 37.70 111 PHE A N 1
ATOM 1391 C CA . PHE A 1 111 ? 24.026 15.875 70.978 1.00 37.70 111 PHE A CA 1
ATOM 1392 C C . PHE A 1 111 ? 25.281 15.041 70.763 1.00 37.70 111 PHE A C 1
ATOM 1393 O O . PHE A 1 111 ? 26.379 15.450 71.157 1.00 37.70 111 PHE A O 1
ATOM 1410 N N . LYS A 1 112 ? 25.141 13.879 70.137 1.00 37.32 112 LYS A N 1
ATOM 1411 C CA . LYS A 1 112 ? 26.269 12.976 69.961 1.00 37.32 112 LYS A CA 1
ATOM 1412 C C . LYS A 1 112 ? 27.140 13.374 68.781 1.00 37.32 112 LYS A C 1
ATOM 1413 O O . LYS A 1 112 ? 28.344 13.603 68.939 1.00 37.32 112 LYS A O 1
ATOM 1432 N N . THR A 1 113 ? 26.555 13.456 67.593 1.00 36.37 113 THR A N 1
ATOM 1433 C CA . THR A 1 113 ? 27.328 13.782 66.407 1.00 36.37 113 THR A CA 1
ATOM 1434 C C . THR A 1 113 ? 27.811 15.223 66.420 1.00 36.37 113 THR A C 1
ATOM 1435 O O . THR A 1 113 ? 29.005 15.485 66.259 1.00 36.37 113 THR A O 1
ATOM 1446 N N . GLY A 1 114 ? 26.901 16.163 66.620 1.00 35.71 114 GLY A N 1
ATOM 1447 C CA . GLY A 1 114 ? 27.216 17.566 66.550 1.00 35.71 114 GLY A CA 1
ATOM 1448 C C . GLY A 1 114 ? 26.555 18.292 65.411 1.00 35.71 114 GLY A C 1
ATOM 1449 O O . GLY A 1 114 ? 26.860 19.465 65.185 1.00 35.71 114 GLY A O 1
ATOM 1453 N N . ILE A 1 115 ? 25.667 17.622 64.685 1.00 35.34 115 ILE A N 1
ATOM 1454 C CA . ILE A 1 115 ? 24.928 18.236 63.598 1.00 35.34 115 ILE A CA 1
ATOM 1455 C C . ILE A 1 115 ? 24.063 19.355 64.150 1.00 35.34 115 ILE A C 1
ATOM 1456 O O . ILE A 1 115 ? 23.321 19.166 65.119 1.00 35.34 115 ILE A O 1
ATOM 1472 N N . GLN A 1 116 ? 24.151 20.524 63.527 1.00 36.86 116 GLN A N 1
ATOM 1473 C CA . GLN A 1 116 ? 23.481 21.723 63.999 1.00 36.86 116 GLN A CA 1
ATOM 1474 C C . GLN A 1 116 ? 22.751 22.364 62.836 1.00 36.86 116 GLN A C 1
ATOM 1475 O O . GLN A 1 116 ? 23.330 22.550 61.764 1.00 36.86 116 GLN A O 1
ATOM 1489 N N . VAL A 1 117 ? 21.485 22.687 63.046 1.00 35.72 117 VAL A N 1
ATOM 1490 C CA . VAL A 1 117 ? 20.652 23.310 62.030 1.00 35.72 117 VAL A CA 1
ATOM 1491 C C . VAL A 1 117 ? 20.068 24.581 62.619 1.00 35.72 117 VAL A C 1
ATOM 1492 O O . VAL A 1 117 ? 19.779 24.658 63.816 1.00 35.72 117 VAL A O 1
ATOM 1505 N N . VAL A 1 118 ? 19.910 25.586 61.769 1.00 38.46 118 VAL A N 1
ATOM 1506 C CA . VAL A 1 118 ? 19.357 26.873 62.156 1.00 38.46 118 VAL A CA 1
ATOM 1507 C C . VAL A 1 118 ? 18.300 27.278 61.147 1.00 38.46 118 VAL A C 1
ATOM 1508 O O . VAL A 1 118 ? 18.411 26.969 59.958 1.00 38.46 118 VAL A O 1
ATOM 1521 N N . ASP 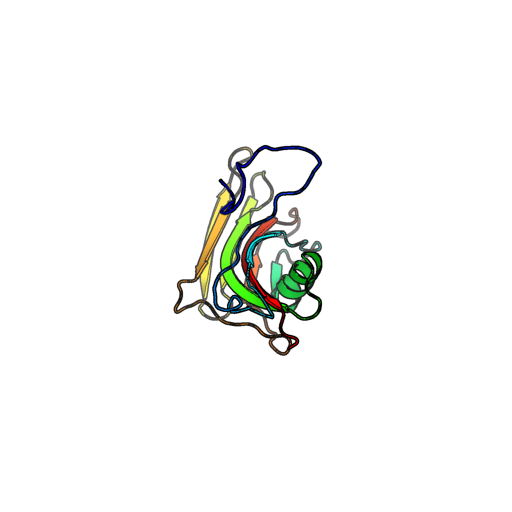A 1 119 ? 17.266 27.965 61.624 1.00 41.30 119 ASP A N 1
ATOM 1522 C CA . ASP A 1 119 ? 16.326 28.627 60.745 1.00 41.30 119 ASP A CA 1
ATOM 1523 C C . ASP A 1 119 ? 15.738 29.834 61.449 1.00 41.30 119 ASP A C 1
ATOM 1524 O O . ASP A 1 119 ? 15.477 29.799 62.653 1.00 41.30 119 ASP A O 1
ATOM 1533 N N . GLU A 1 120 ? 15.551 30.902 60.684 1.00 45.26 120 GLU A N 1
ATOM 1534 C CA . GLU A 1 120 ? 14.824 32.079 61.124 1.00 45.26 120 GLU A CA 1
ATOM 1535 C C . GLU A 1 120 ? 13.540 32.163 60.322 1.00 45.26 120 GLU A C 1
ATOM 1536 O O . GLU A 1 120 ? 13.517 31.834 59.134 1.00 45.26 120 GLU A O 1
ATOM 1548 N N . GLY A 1 121 ? 12.471 32.594 60.975 1.00 46.42 121 GLY A N 1
ATOM 1549 C CA . GLY A 1 121 ? 11.195 32.634 60.305 1.00 46.42 121 GLY A CA 1
ATOM 1550 C C . GLY A 1 121 ? 10.367 33.861 60.590 1.00 46.42 121 GLY A C 1
ATOM 1551 O O . GLY A 1 121 ? 10.653 34.633 61.506 1.00 46.42 121 GLY A O 1
ATOM 1555 N N . SER A 1 122 ? 9.323 34.030 59.795 1.00 49.49 122 SER A N 1
ATOM 1556 C CA . SER A 1 122 ? 8.362 35.109 59.917 1.00 49.49 122 SER A CA 1
ATOM 1557 C C . SER A 1 122 ? 7.064 34.552 60.492 1.00 49.49 122 SER A C 1
ATOM 1558 O O . SER A 1 122 ? 6.986 33.388 60.885 1.00 49.49 122 SER A O 1
ATOM 1566 N N . TYR A 1 123 ? 6.035 35.400 60.535 1.00 48.65 123 TYR A N 1
ATOM 1567 C CA . TYR A 1 123 ? 4.777 35.034 61.169 1.00 48.65 123 TYR A CA 1
ATOM 1568 C C . TYR A 1 123 ? 4.024 33.987 60.365 1.00 48.65 123 TYR A C 1
ATOM 1569 O O . TYR A 1 123 ? 3.286 33.176 60.934 1.00 48.65 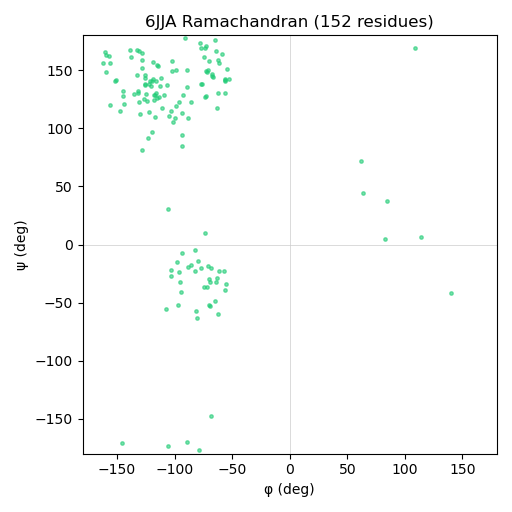123 TYR A O 1
ATOM 1587 N N . ALA A 1 124 ? 4.199 33.985 59.047 1.00 49.80 124 ALA A N 1
ATOM 1588 C CA . ALA A 1 124 ? 3.545 32.983 58.221 1.00 49.80 124 ALA A CA 1
ATOM 1589 C C . ALA A 1 124 ? 4.310 31.671 58.250 1.00 49.80 124 ALA A C 1
ATOM 1590 O O . ALA A 1 124 ? 3.804 30.646 58.718 1.00 49.80 124 ALA A O 1
ATOM 1597 N N . HIS A 1 125 ? 5.538 31.692 57.755 1.00 50.75 125 HIS A N 1
ATOM 1598 C CA . HIS A 1 125 ? 6.407 30.527 57.737 1.00 50.75 125 HIS A CA 1
ATOM 1599 C C . HIS A 1 125 ? 7.261 30.581 58.990 1.00 50.75 125 HIS A C 1
ATOM 1600 O O . HIS A 1 125 ? 8.304 31.237 59.008 1.00 50.75 125 HIS A O 1
ATOM 1615 N N . ARG A 1 126 ? 6.812 29.900 60.035 1.00 42.57 126 ARG A N 1
ATOM 1616 C CA . ARG A 1 126 ? 7.557 29.882 61.274 1.00 42.57 126 ARG A CA 1
ATOM 1617 C C . ARG A 1 126 ? 8.840 29.080 61.114 1.00 42.57 126 ARG A C 1
ATOM 1618 O O . ARG A 1 126 ? 8.979 28.240 60.225 1.00 42.57 126 ARG A O 1
ATOM 1639 N N . ALA A 1 127 ? 9.789 29.369 61.994 1.00 41.08 127 ALA A N 1
ATOM 1640 C CA . ALA A 1 127 ? 11.084 28.711 61.964 1.00 41.08 127 ALA A CA 1
ATOM 1641 C C . ALA A 1 127 ? 10.931 27.205 62.037 1.00 41.08 127 ALA A C 1
ATOM 1642 O O . ALA A 1 127 ? 10.102 26.689 62.789 1.00 41.08 127 ALA A O 1
ATOM 1649 N N . ALA A 1 128 ? 11.750 26.501 61.268 1.00 37.65 128 ALA A N 1
ATOM 1650 C CA . ALA A 1 128 ? 11.668 25.057 61.146 1.00 37.65 128 ALA A CA 1
ATOM 1651 C C . ALA A 1 128 ? 13.062 24.501 60.934 1.00 37.65 128 ALA A C 1
ATOM 1652 O O . ALA A 1 128 ? 13.691 24.770 59.907 1.00 37.65 128 ALA A O 1
ATOM 1659 N N . ALA A 1 129 ? 13.532 23.725 61.896 1.00 35.33 129 ALA A N 1
ATOM 1660 C CA . ALA A 1 129 ? 14.820 23.065 61.818 1.00 35.33 129 ALA A CA 1
ATOM 1661 C C . ALA A 1 129 ? 14.605 21.577 62.006 1.00 35.33 129 ALA A C 1
ATOM 1662 O O . ALA A 1 129 ? 14.028 21.155 63.010 1.00 35.33 129 ALA A O 1
ATOM 1669 N N . GLY A 1 130 ? 15.051 20.794 61.050 1.00 32.41 130 GLY A N 1
ATOM 1670 C CA . GLY A 1 130 ? 14.890 19.355 61.113 1.00 32.41 130 GLY A CA 1
ATOM 1671 C C . GLY A 1 130 ? 16.187 18.600 60.950 1.00 32.41 130 GLY A C 1
ATOM 1672 O O . GLY A 1 130 ? 17.055 18.989 60.176 1.00 32.41 130 GLY A O 1
ATOM 1676 N N . ILE A 1 131 ? 16.297 17.508 61.691 1.00 32.27 131 ILE A N 1
ATOM 1677 C CA . ILE A 1 131 ? 17.375 16.547 61.558 1.00 32.27 131 ILE A CA 1
ATOM 1678 C C . ILE A 1 131 ? 16.757 15.215 61.179 1.00 32.27 131 ILE A C 1
ATOM 1679 O O . ILE A 1 131 ? 15.677 14.860 61.656 1.00 32.27 131 ILE A O 1
ATOM 1695 N N . LEU A 1 132 ? 17.443 14.490 60.317 1.00 29.04 132 LEU A N 1
ATOM 1696 C CA . LEU A 1 132 ? 16.951 13.261 59.732 1.00 29.04 132 LEU A CA 1
ATOM 1697 C C . LEU A 1 132 ? 17.967 12.160 59.964 1.00 29.04 132 LEU A C 1
ATOM 1698 O O . LEU A 1 132 ? 19.140 12.303 59.617 1.00 29.04 132 LEU A O 1
ATOM 1714 N N . TYR A 1 133 ? 17.516 11.070 60.562 1.00 28.62 133 TYR A N 1
ATOM 1715 C CA . TYR A 1 133 ? 18.403 9.997 60.984 1.00 28.62 133 TYR A CA 1
ATOM 1716 C C . TYR A 1 133 ? 18.282 8.818 60.037 1.00 28.62 133 TYR A C 1
ATOM 1717 O O . TYR A 1 133 ? 17.239 8.148 60.025 1.00 28.62 133 TYR A O 1
ATOM 1735 N N . PRO A 1 134 ? 19.292 8.523 59.230 1.00 28.92 134 PRO A N 1
ATOM 1736 C CA . PRO A 1 134 ? 19.204 7.390 58.340 1.00 28.92 134 PRO A CA 1
ATOM 1737 C C . PRO A 1 134 ? 19.345 6.086 59.099 1.00 28.92 134 PRO A C 1
ATOM 1738 O O . PRO A 1 134 ? 19.728 6.076 60.276 1.00 28.92 134 PRO A O 1
ATOM 1749 N N . PRO A 1 135 ? 19.063 4.961 58.452 1.00 28.12 135 PRO A N 1
ATOM 1750 C CA . PRO A 1 135 ? 18.995 3.692 59.179 1.00 28.12 135 PRO A CA 1
ATOM 1751 C C . PRO A 1 135 ? 20.255 3.335 59.925 1.00 28.12 135 PRO A C 1
ATOM 1752 O O . PRO A 1 135 ? 20.210 2.538 60.869 1.00 28.12 135 PRO A O 1
ATOM 1763 N N . ALA A 1 136 ? 21.383 3.892 59.516 1.00 28.48 136 ALA A N 1
ATOM 1764 C CA . ALA A 1 136 ? 22.642 3.684 60.202 1.00 28.48 136 ALA A CA 1
ATOM 1765 C C . ALA A 1 136 ? 22.848 4.655 61.345 1.00 28.48 136 ALA A C 1
ATOM 1766 O O . ALA A 1 136 ? 23.699 4.412 62.206 1.00 28.48 136 ALA A O 1
ATOM 1773 N N . ALA A 1 137 ? 22.101 5.750 61.363 1.00 28.55 137 ALA A N 1
ATOM 1774 C CA . ALA A 1 137 ? 22.102 6.681 62.467 1.00 28.55 137 ALA A CA 1
ATOM 1775 C C . ALA A 1 137 ? 20.976 6.428 63.445 1.00 28.55 137 ALA A C 1
ATOM 1776 O O . ALA A 1 137 ? 21.079 6.832 64.606 1.00 28.55 137 ALA A O 1
ATOM 1783 N N . GLN A 1 138 ? 19.907 5.784 63.001 1.00 28.87 138 GLN A N 1
ATOM 1784 C CA . GLN A 1 138 ? 18.851 5.379 63.904 1.00 28.87 138 GLN A CA 1
ATOM 1785 C C . GLN A 1 138 ? 19.432 4.524 65.013 1.00 28.87 138 GLN A C 1
ATOM 1786 O O . GLN A 1 138 ? 20.188 3.582 64.767 1.00 28.87 138 GLN A O 1
ATOM 1800 N N . MET A 1 139 ? 19.087 4.869 66.242 1.00 34.15 139 MET A N 1
ATOM 1801 C CA . MET A 1 139 ? 19.557 4.159 67.412 1.00 34.15 139 MET A CA 1
ATOM 1802 C C . MET A 1 139 ? 18.358 3.655 68.191 1.00 34.15 139 MET A C 1
ATOM 1803 O O . MET A 1 139 ? 17.350 4.347 68.337 1.00 34.15 139 MET A O 1
ATOM 1817 N N . PHE A 1 140 ? 18.480 2.429 68.669 1.00 31.14 140 PHE A N 1
ATOM 1818 C CA . PHE A 1 140 ? 17.455 1.788 69.467 1.00 31.14 140 PHE A CA 1
ATOM 1819 C C . PHE A 1 140 ? 17.618 2.172 70.929 1.00 31.14 140 PHE A C 1
ATOM 1820 O O . PHE A 1 140 ? 18.677 1.954 71.522 1.00 31.14 140 PHE A O 1
ATOM 1837 N N . TYR A 1 141 ? 16.571 2.754 71.498 1.00 31.79 141 TYR A N 1
ATOM 1838 C CA . TYR A 1 141 ? 16.566 3.198 72.881 1.00 31.79 141 TYR A CA 1
ATOM 1839 C C . TYR A 1 141 ? 15.613 2.319 73.673 1.00 31.79 141 TYR A C 1
ATOM 1840 O O . TYR A 1 141 ? 14.414 2.286 73.395 1.00 31.79 141 TYR A O 1
ATOM 1858 N N . GLY A 1 142 ? 16.154 1.603 74.650 1.00 34.31 142 GLY A N 1
ATOM 1859 C CA . GLY A 1 142 ? 15.364 0.779 75.530 1.00 34.31 142 GLY A CA 1
ATOM 1860 C C . GLY A 1 142 ? 14.881 1.536 76.748 1.00 34.31 142 GLY A C 1
ATOM 1861 O O . GLY A 1 142 ? 14.973 2.760 76.847 1.00 34.31 142 GLY A O 1
ATOM 1865 N N . ILE A 1 143 ? 14.335 0.774 77.697 1.00 36.48 143 ILE A N 1
ATOM 1866 C CA . ILE A 1 143 ? 13.832 1.361 78.936 1.00 36.48 143 ILE A CA 1
ATOM 1867 C C . ILE A 1 143 ? 14.932 1.660 79.935 1.00 36.48 143 ILE A C 1
ATOM 1868 O O . ILE A 1 143 ? 14.690 2.382 80.908 1.00 36.48 143 ILE A O 1
ATOM 1884 N N . SER A 1 144 ? 16.125 1.124 79.720 1.00 38.69 144 SER A N 1
ATOM 1885 C CA . SER A 1 144 ? 17.279 1.426 80.548 1.00 38.69 144 SER A CA 1
ATOM 1886 C C . SER A 1 144 ? 18.162 2.491 79.932 1.00 38.69 144 SER A C 1
ATOM 1887 O O . SER A 1 144 ? 19.013 3.052 80.627 1.00 38.69 144 SER A O 1
ATOM 1895 N N . ALA A 1 145 ? 17.978 2.777 78.650 1.00 36.78 145 ALA A N 1
ATOM 1896 C CA . ALA A 1 145 ? 18.716 3.837 77.993 1.00 36.78 145 ALA A CA 1
ATOM 1897 C C . ALA A 1 145 ? 18.328 5.192 78.559 1.00 36.78 145 ALA A C 1
ATOM 1898 O O . ALA A 1 145 ? 17.175 5.442 78.912 1.00 36.78 145 ALA A O 1
ATOM 1905 N N . THR A 1 146 ? 19.316 6.070 78.644 1.00 38.31 146 THR A N 1
ATOM 1906 C CA . THR A 1 146 ? 19.085 7.453 79.003 1.00 38.31 146 THR A CA 1
ATOM 1907 C C . THR A 1 146 ? 20.086 8.304 78.246 1.00 38.31 146 THR A C 1
ATOM 1908 O O . THR A 1 146 ? 20.788 7.830 77.349 1.00 38.31 146 THR A O 1
ATOM 1919 N N . GLY A 1 147 ? 20.142 9.572 78.607 1.00 37.70 147 GLY A N 1
ATOM 1920 C CA . GLY A 1 147 ? 21.040 10.512 77.976 1.00 37.70 147 GLY A CA 1
ATOM 1921 C C . GLY A 1 147 ? 20.298 11.510 77.110 1.00 37.70 147 GLY A C 1
ATOM 1922 O O . GLY A 1 147 ? 19.108 11.386 76.826 1.00 37.70 147 GLY A O 1
ATOM 1926 N N . THR A 1 148 ? 21.048 12.517 76.692 1.00 36.99 148 THR A N 1
ATOM 1927 C CA . THR A 1 148 ? 20.506 13.563 75.849 1.00 36.99 148 THR A CA 1
ATOM 1928 C C . THR A 1 148 ? 20.653 13.172 74.389 1.00 36.99 148 THR A C 1
ATOM 1929 O O . THR A 1 148 ? 21.702 12.675 73.974 1.00 36.99 148 THR A O 1
ATOM 1940 N N . LEU A 1 149 ? 19.589 13.379 73.620 1.00 34.69 149 LEU A N 1
ATOM 1941 C CA . LEU A 1 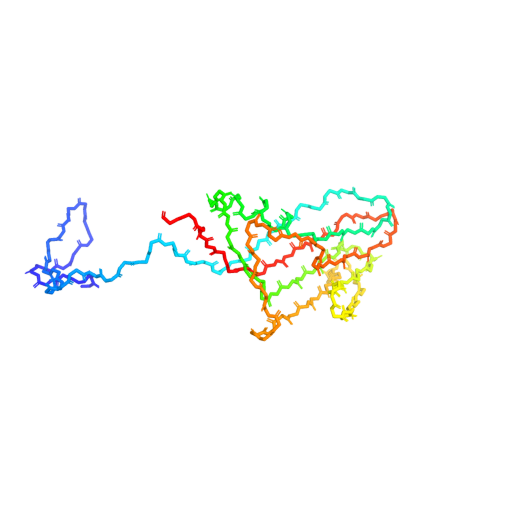149 ? 19.567 13.034 72.210 1.00 34.69 149 LEU A CA 1
ATOM 1942 C C . LEU A 1 149 ? 19.618 14.275 71.334 1.00 34.69 149 LEU A C 1
ATOM 1943 O O . LEU A 1 149 ? 20.494 14.406 70.474 1.00 34.69 149 LEU A O 1
ATOM 1959 N N . ASN A 1 150 ? 18.681 15.182 71.543 1.00 34.41 150 ASN A N 1
ATOM 1960 C CA . ASN A 1 150 ? 18.568 16.396 70.766 1.00 34.41 150 ASN A CA 1
ATOM 1961 C C . ASN A 1 150 ? 18.498 17.578 71.710 1.00 34.41 150 ASN A C 1
ATOM 1962 O O . ASN A 1 150 ? 18.042 17.460 72.849 1.00 34.41 150 ASN A O 1
ATOM 1973 N N . THR A 1 151 ? 18.966 18.710 71.230 1.00 38.21 151 THR A N 1
ATOM 1974 C CA . THR A 1 151 ? 18.983 19.934 72.006 1.00 38.21 151 THR A CA 1
ATOM 1975 C C . THR A 1 151 ? 18.487 21.073 71.141 1.00 38.21 151 THR A C 1
ATOM 1976 O O . THR A 1 151 ? 18.953 21.262 70.015 1.00 38.21 151 THR A O 1
ATOM 1987 N N . ILE A 1 152 ? 17.536 21.824 71.675 1.00 39.32 152 ILE A N 1
ATOM 1988 C CA . ILE A 1 152 ? 16.947 22.964 70.995 1.00 39.32 152 ILE A CA 1
ATOM 1989 C C . ILE A 1 152 ? 17.356 24.213 71.748 1.00 39.32 152 ILE A C 1
ATOM 1990 O O . ILE A 1 152 ? 17.334 24.237 72.983 1.00 39.32 152 ILE A O 1
ATOM 2006 N N . THR A 1 153 ? 17.737 25.243 71.009 1.00 43.40 153 THR A N 1
ATOM 2007 C CA . THR A 1 153 ? 18.230 26.478 71.588 1.00 43.40 153 THR A CA 1
ATOM 2008 C C . THR A 1 153 ? 17.479 27.638 70.953 1.00 43.40 153 THR A C 1
ATOM 2009 O O . THR A 1 153 ? 17.628 27.902 69.757 1.00 43.40 153 THR A O 1
ATOM 2020 N N . THR A 1 154 ? 16.661 28.308 71.751 1.00 47.04 154 THR A N 1
ATOM 2021 C CA . THR A 1 154 ? 16.010 29.539 71.352 1.00 47.04 154 THR A CA 1
ATOM 2022 C C . THR A 1 154 ? 16.513 30.672 72.231 1.00 47.04 154 THR A C 1
ATOM 2023 O O . THR A 1 154 ? 16.960 30.460 73.361 1.00 47.04 154 THR A O 1
ATOM 2034 N N . THR A 1 155 ? 16.445 31.882 71.696 1.00 53.97 155 THR A N 1
ATOM 2035 C CA . THR A 1 155 ? 16.819 33.050 72.473 1.00 53.97 155 THR A CA 1
ATOM 2036 C C . THR A 1 155 ? 15.990 33.106 73.747 1.00 53.97 155 THR A C 1
ATOM 2037 O O . THR A 1 155 ? 14.805 32.772 73.760 1.00 53.97 155 THR A O 1
ATOM 2048 N N . ALA A 1 156 ? 16.629 33.514 74.837 1.00 56.66 156 ALA A N 1
ATOM 2049 C CA . ALA A 1 156 ? 15.926 33.615 76.104 1.00 56.66 156 ALA A CA 1
ATOM 2050 C C . ALA A 1 156 ? 14.788 34.617 75.994 1.00 56.66 156 ALA A C 1
ATOM 2051 O O . ALA A 1 156 ? 14.801 35.507 75.142 1.00 56.66 156 ALA A O 1
ATOM 2058 N N . LYS A 1 157 ? 13.788 34.458 76.858 1.00 59.39 157 LYS A N 1
ATOM 2059 C CA . LYS A 1 157 ? 12.599 35.303 76.834 1.00 59.39 157 LYS A CA 1
ATOM 2060 C C . LYS A 1 157 ? 11.836 35.105 75.528 1.00 59.39 157 LYS A C 1
ATOM 2061 O O . LYS A 1 157 ? 11.394 36.059 74.885 1.00 59.39 157 LYS A O 1
ATOM 2080 N N . ASP A 1 158 ? 11.691 33.850 75.135 1.00 54.52 158 ASP A N 1
ATOM 2081 C CA . ASP A 1 158 ? 10.989 33.476 73.923 1.00 54.52 158 ASP A CA 1
ATOM 2082 C C . ASP A 1 158 ? 9.946 32.419 74.242 1.00 54.52 158 ASP A C 1
ATOM 2083 O O . ASP A 1 158 ? 10.043 31.724 75.260 1.00 54.52 158 ASP A O 1
ATOM 2092 N N . PRO A 1 159 ? 8.935 32.265 73.395 1.00 49.92 159 PRO A N 1
ATOM 2093 C CA . PRO A 1 159 ? 7.967 31.195 73.611 1.00 49.92 159 PRO A CA 1
ATOM 2094 C C . PRO A 1 159 ? 8.621 29.832 73.483 1.00 49.92 159 PRO A C 1
ATOM 2095 O O . PRO A 1 159 ? 9.746 29.688 73.004 1.00 49.92 159 PRO A O 1
ATOM 2106 N N . VAL A 1 160 ? 7.896 28.825 73.935 1.00 46.51 160 VAL A N 1
ATOM 2107 C CA . VAL A 1 160 ? 8.401 27.453 73.862 1.00 46.51 160 VAL A CA 1
ATOM 2108 C C . VAL A 1 160 ? 8.279 26.952 72.430 1.00 46.51 160 VAL A C 1
ATOM 2109 O O . VAL A 1 160 ? 7.255 27.210 71.773 1.00 46.51 160 VAL A O 1
ATOM 2122 N N . PRO A 1 161 ? 9.273 26.246 71.906 1.00 42.01 161 PRO A N 1
ATOM 2123 C CA . PRO A 1 161 ? 9.171 25.731 70.544 1.00 42.01 161 PRO A CA 1
ATOM 2124 C C . PRO A 1 161 ? 8.295 24.493 70.466 1.00 42.01 161 PRO A C 1
ATOM 2125 O O . PRO A 1 161 ? 7.848 23.921 71.461 1.00 42.01 161 PRO A O 1
ATOM 2136 N N . VAL A 1 162 ? 8.067 24.082 69.229 1.00 36.13 162 VAL A N 1
ATOM 2137 C CA . VAL A 1 162 ? 7.215 22.954 68.899 1.00 36.13 162 VAL A CA 1
ATOM 2138 C C . VAL A 1 162 ? 8.101 21.871 68.304 1.00 36.13 162 VAL A C 1
ATOM 2139 O O . VAL A 1 162 ? 8.855 22.126 67.361 1.00 36.13 162 VAL A O 1
ATOM 2152 N N . VAL A 1 163 ? 8.015 20.671 68.858 1.00 34.93 163 VAL A N 1
ATOM 2153 C CA . VAL A 1 163 ? 8.853 19.555 68.453 1.00 34.93 163 VAL A CA 1
ATOM 2154 C C . VAL A 1 163 ? 7.958 18.459 67.905 1.00 34.93 163 VAL A C 1
ATOM 2155 O O . VAL A 1 163 ? 6.986 18.055 68.550 1.00 34.93 163 VAL A O 1
ATOM 2168 N N . ARG A 1 164 ? 8.288 17.990 66.711 1.00 31.63 164 ARG A N 1
ATOM 2169 C CA . ARG A 1 164 ? 7.649 16.842 66.094 1.00 31.63 164 ARG A CA 1
ATOM 2170 C C . ARG A 1 164 ? 8.719 15.803 65.823 1.00 31.63 164 ARG A C 1
ATOM 2171 O O . ARG A 1 164 ? 9.832 16.147 65.421 1.00 31.63 164 ARG A O 1
ATOM 2192 N N . ALA A 1 165 ? 8.387 14.541 66.047 1.00 28.51 165 ALA A N 1
ATOM 2193 C CA . ALA A 1 165 ? 9.339 13.458 65.916 1.00 28.51 165 ALA A CA 1
ATOM 2194 C C . ALA A 1 165 ? 8.642 12.227 65.384 1.00 28.51 165 ALA A C 1
ATOM 2195 O O . ALA A 1 165 ? 7.584 11.842 65.883 1.00 28.51 165 ALA A O 1
ATOM 2202 N N . LEU A 1 166 ? 9.242 11.613 64.375 1.00 26.74 166 LEU A N 1
ATOM 2203 C CA . LEU A 1 166 ? 8.763 10.360 63.817 1.00 26.74 166 LEU A CA 1
ATOM 2204 C C . LEU A 1 166 ? 9.499 9.233 64.515 1.00 26.74 166 LEU A C 1
ATOM 2205 O O . LEU A 1 166 ? 10.711 9.083 64.371 1.00 26.74 166 LEU A O 1
ATOM 2221 N N . VAL A 1 167 ? 8.764 8.448 65.284 1.00 28.18 167 VAL A N 1
ATOM 2222 C CA . VAL A 1 167 ? 9.323 7.372 66.073 1.00 28.18 167 VAL A CA 1
ATOM 2223 C C . VAL A 1 167 ? 8.722 6.060 65.606 1.00 28.18 167 VAL A C 1
ATOM 2224 O O . VAL A 1 167 ? 7.638 6.026 65.020 1.00 28.18 167 VAL A O 1
ATOM 2237 N N . THR A 1 168 ? 9.437 4.982 65.865 1.00 28.78 168 THR A N 1
ATOM 2238 C CA . THR A 1 168 ? 8.946 3.628 65.676 1.00 28.78 168 THR A CA 1
ATOM 2239 C C . THR A 1 168 ? 8.998 2.984 67.048 1.00 28.78 168 THR A C 1
ATOM 2240 O O . THR A 1 168 ? 10.049 2.512 67.480 1.00 28.78 168 THR A O 1
ATOM 2251 N N . TYR A 1 169 ? 7.869 2.975 67.737 1.00 28.77 169 TYR A N 1
ATOM 2252 C CA . TYR A 1 169 ? 7.791 2.459 69.086 1.00 28.77 169 TYR A CA 1
ATOM 2253 C C . TYR A 1 169 ? 7.174 1.072 69.078 1.00 28.77 169 TYR A C 1
ATOM 2254 O O . TYR A 1 169 ? 6.482 0.677 68.138 1.00 28.77 169 TYR A O 1
ATOM 2272 N N . TRP A 1 170 ? 7.455 0.330 70.141 1.00 28.88 170 TRP A N 1
ATOM 2273 C CA . TRP A 1 170 ? 6.921 -1.004 70.308 1.00 28.88 170 TRP A CA 1
ATOM 2274 C C . TRP A 1 170 ? 7.050 -1.380 71.773 1.00 28.88 170 TRP A C 1
ATOM 2275 O O . TRP A 1 170 ? 7.864 -0.822 72.508 1.00 28.88 170 TRP A O 1
ATOM 2296 N N . ASP A 1 171 ? 6.202 -2.307 72.186 1.00 32.92 171 ASP A N 1
ATOM 2297 C CA . ASP A 1 171 ? 6.234 -2.814 73.546 1.00 32.92 171 ASP A CA 1
ATOM 2298 C C . ASP A 1 171 ? 7.509 -3.606 73.781 1.00 32.92 171 ASP A C 1
ATOM 2299 O O . ASP A 1 171 ? 8.013 -4.285 72.887 1.00 32.92 171 ASP A O 1
ATOM 2308 N N . SER A 1 172 ? 8.034 -3.506 74.992 1.00 34.88 172 SER A N 1
ATOM 2309 C CA . SER A 1 172 ? 9.188 -4.290 75.391 1.00 34.88 172 SER A CA 1
ATOM 2310 C C . SER A 1 172 ? 8.814 -5.571 76.114 1.00 34.88 172 SER A C 1
ATOM 2311 O O . SER A 1 172 ? 9.523 -6.572 75.984 1.00 34.88 172 SER A O 1
ATOM 2319 N N . GLU A 1 173 ? 7.713 -5.565 76.856 1.00 38.53 173 GLU A N 1
ATOM 2320 C CA . GLU A 1 173 ? 7.391 -6.676 77.733 1.00 38.53 173 GLU A CA 1
ATOM 2321 C C . GLU A 1 173 ? 6.929 -7.876 76.922 1.00 38.53 173 GLU A C 1
ATOM 2322 O O . GLU A 1 173 ? 6.013 -7.777 76.100 1.00 38.53 173 GLU A O 1
ATOM 2334 N N . GLN A 1 174 ? 7.568 -9.016 77.165 1.00 40.82 174 GLN A N 1
ATOM 2335 C CA . GLN A 1 174 ? 7.344 -10.222 76.393 1.00 40.82 174 GLN A CA 1
ATOM 2336 C C . GLN A 1 174 ? 6.413 -11.176 77.129 1.00 40.82 174 GLN A C 1
ATOM 2337 O O . GLN A 1 174 ? 6.550 -11.390 78.334 1.00 40.82 174 GLN A O 1
#

B-factor: mean 37.71, std 7.24, range [26.74, 59.39]